Protein AF-I7GJX7-F1 (afdb_monomer_lite)

Foldseek 3Di:
DAKAKDQALPPDPDPQSLQKIWIADPVRDIDIDGDPDSVVSVVVRVVVVVVRVVVVDPDDDDPPVPPDPPPPPDPDPDDDDDDDDDDDPPDDPPDDDDDDDDDDDDDDDDDDDDPDDD

pLDDT: mean 72.46, std 19.11, range [38.81, 96.56]

Secondary structure (DSSP, 8-state):
---EEEE-TTS-SSTTGGGEEEEE-TTS-EEEEE-SSHHHHHHHHHHHHHHHHHHH-S-PPP-TT-S----TTS-----------------S--------------------------

InterPro domains:
  IPR001849 Pleckstrin homology domain [PS50003] (1-53)
  IPR011993 PH-like domain superfamily [G3DSA:2.30.29.30] (2-53)
  IPR037781 SKAP family [PTHR15129] (5-110)

Structure (mmCIF, N/CA/C/O backbone):
data_AF-I7GJX7-F1
#
_entry.id   AF-I7GJX7-F1
#
loop_
_atom_site.group_PDB
_atom_site.id
_atom_site.type_symbol
_atom_site.label_atom_id
_atom_site.label_alt_id
_atom_site.label_comp_id
_atom_site.label_asym_id
_atom_site.label_entity_id
_atom_site.label_seq_id
_atom_site.pdbx_PDB_ins_code
_atom_site.Cartn_x
_atom_site.Cartn_y
_atom_site.Cartn_z
_atom_site.occupancy
_atom_site.B_iso_or_equiv
_atom_site.auth_seq_id
_atom_site.auth_comp_id
_atom_site.auth_asym_id
_atom_site.auth_atom_id
_atom_site.pdbx_PDB_model_num
ATOM 1 N N . MET A 1 1 ? -9.189 -8.767 11.057 1.00 55.25 1 MET A N 1
ATOM 2 C CA . MET A 1 1 ? -8.444 -9.299 9.894 1.00 55.25 1 MET A CA 1
ATOM 3 C C . MET A 1 1 ? -7.511 -8.188 9.451 1.00 55.25 1 MET A C 1
ATOM 5 O O . MET A 1 1 ? -8.020 -7.111 9.185 1.00 55.25 1 MET A O 1
ATOM 9 N N . ALA A 1 2 ? -6.198 -8.418 9.472 1.00 72.38 2 ALA A N 1
ATOM 10 C CA . ALA A 1 2 ? -5.200 -7.361 9.309 1.00 72.38 2 ALA A CA 1
ATOM 11 C C . ALA A 1 2 ? -4.898 -7.086 7.830 1.00 72.38 2 ALA A C 1
ATOM 13 O O . ALA A 1 2 ? -4.687 -8.012 7.040 1.00 72.38 2 ALA A O 1
ATOM 14 N N . THR A 1 3 ? -4.886 -5.810 7.466 1.00 89.56 3 THR A N 1
ATOM 15 C CA . THR A 1 3 ? -4.263 -5.311 6.237 1.00 89.56 3 THR A CA 1
ATOM 16 C C . THR A 1 3 ? -2.748 -5.331 6.408 1.00 89.56 3 THR A C 1
ATOM 18 O O . THR A 1 3 ? -2.248 -4.923 7.449 1.00 89.56 3 THR A O 1
ATOM 21 N N . ALA A 1 4 ? -1.998 -5.767 5.399 1.00 91.75 4 ALA A N 1
ATOM 22 C CA . ALA A 1 4 ? -0.535 -5.776 5.464 1.00 91.75 4 ALA A CA 1
ATOM 23 C C . ALA A 1 4 ? 0.080 -5.229 4.179 1.00 91.75 4 ALA A C 1
ATOM 25 O O . ALA A 1 4 ? -0.488 -5.362 3.097 1.00 91.75 4 ALA A O 1
ATOM 26 N N . VAL A 1 5 ? 1.261 -4.634 4.304 1.00 94.81 5 VAL A N 1
ATOM 27 C CA . VAL A 1 5 ? 2.020 -4.058 3.193 1.00 94.81 5 VAL A CA 1
ATOM 28 C C . VAL A 1 5 ? 3.442 -4.618 3.190 1.00 94.81 5 VAL A C 1
ATOM 30 O O . VAL A 1 5 ? 4.048 -4.780 4.250 1.00 94.81 5 VAL A O 1
ATOM 33 N N . ARG A 1 6 ? 3.977 -4.963 2.011 1.00 94.12 6 ARG A N 1
ATOM 34 C CA . ARG A 1 6 ? 5.335 -5.519 1.873 1.00 94.12 6 ARG A CA 1
ATOM 35 C C . ARG A 1 6 ? 5.984 -5.219 0.525 1.00 94.12 6 ARG A C 1
ATOM 37 O O . ARG A 1 6 ? 5.299 -5.094 -0.488 1.00 94.12 6 ARG A O 1
ATOM 44 N N . MET A 1 7 ? 7.319 -5.192 0.512 1.00 94.75 7 MET A N 1
ATOM 45 C CA . MET A 1 7 ? 8.100 -5.235 -0.728 1.00 94.75 7 MET A CA 1
ATOM 46 C C . MET A 1 7 ? 7.887 -6.557 -1.452 1.00 94.75 7 MET A C 1
ATOM 48 O O . MET A 1 7 ? 7.872 -7.619 -0.827 1.00 94.75 7 MET A O 1
ATOM 52 N N . ASN A 1 8 ? 7.763 -6.494 -2.777 1.00 92.38 8 ASN A N 1
ATOM 53 C CA . ASN A 1 8 ? 7.678 -7.686 -3.602 1.00 92.38 8 ASN A CA 1
ATOM 54 C C . ASN A 1 8 ? 8.492 -7.524 -4.892 1.00 92.38 8 ASN A C 1
ATOM 56 O O . ASN A 1 8 ? 8.010 -7.052 -5.919 1.00 92.38 8 ASN A O 1
ATOM 60 N N . ASN A 1 9 ? 9.725 -8.023 -4.842 1.00 88.75 9 ASN A N 1
ATOM 61 C CA . ASN A 1 9 ? 10.660 -8.052 -5.967 1.00 88.75 9 ASN A CA 1
ATOM 62 C C . ASN A 1 9 ? 10.452 -9.241 -6.923 1.00 88.75 9 ASN A C 1
ATOM 64 O O . ASN A 1 9 ? 11.225 -9.428 -7.861 1.00 88.75 9 ASN A O 1
ATOM 68 N N . THR A 1 10 ? 9.410 -10.048 -6.709 1.00 88.19 10 THR A N 1
ATOM 69 C CA . THR A 1 10 ? 9.042 -11.156 -7.605 1.00 88.19 10 THR A CA 1
ATOM 70 C C . THR A 1 10 ? 7.972 -10.760 -8.621 1.00 88.19 10 THR A C 1
ATOM 72 O O . THR A 1 10 ? 7.726 -11.502 -9.571 1.00 88.19 10 THR A O 1
ATOM 75 N N . LEU A 1 11 ? 7.381 -9.566 -8.471 1.00 84.62 11 LEU A N 1
ATOM 76 C CA . LEU A 1 11 ? 6.338 -9.047 -9.363 1.00 84.62 11 LEU A CA 1
ATOM 77 C C . LEU A 1 11 ? 6.834 -8.822 -10.794 1.00 84.62 11 LEU A C 1
ATOM 79 O O . LEU A 1 11 ? 6.052 -8.890 -11.742 1.00 84.62 11 LEU A O 1
ATOM 83 N N . ARG A 1 12 ? 8.137 -8.571 -10.968 1.00 85.00 12 ARG A N 1
ATOM 84 C CA . ARG A 1 12 ? 8.761 -8.321 -12.270 1.00 85.00 12 ARG A CA 1
ATOM 85 C C . ARG A 1 12 ? 10.072 -9.082 -12.412 1.00 85.00 12 ARG A C 1
ATOM 87 O O . ARG A 1 12 ? 10.742 -9.401 -11.437 1.00 85.00 12 ARG A O 1
ATOM 94 N N . LYS A 1 13 ? 10.450 -9.333 -13.667 1.00 86.19 13 LYS A N 1
ATOM 95 C CA . LYS A 1 13 ? 11.735 -9.950 -14.045 1.00 86.19 13 LYS A CA 1
ATOM 96 C C . LYS A 1 13 ? 12.762 -8.941 -14.578 1.00 86.19 13 LYS A C 1
ATOM 98 O O . LYS A 1 13 ? 13.849 -9.344 -14.973 1.00 86.19 13 LYS A O 1
ATOM 103 N N . ASP A 1 14 ? 12.414 -7.657 -14.628 1.00 87.56 14 ASP A N 1
ATOM 104 C CA . ASP A 1 14 ? 13.283 -6.580 -15.108 1.00 87.56 14 ASP A CA 1
ATOM 105 C C . ASP A 1 14 ? 13.950 -5.817 -13.949 1.00 87.56 14 ASP A C 1
ATOM 107 O O . ASP A 1 14 ? 13.724 -6.105 -12.773 1.00 87.56 14 ASP A O 1
ATOM 111 N N . GLY A 1 15 ? 14.776 -4.821 -14.282 1.00 81.06 15 GLY A N 1
ATOM 112 C CA . GLY A 1 15 ? 15.454 -3.970 -13.299 1.00 81.06 15 GLY A CA 1
ATOM 113 C C . GLY A 1 15 ? 14.529 -3.072 -12.467 1.00 81.06 15 GLY A C 1
ATOM 114 O O . GLY A 1 15 ? 15.023 -2.353 -11.611 1.00 81.06 15 GLY A O 1
ATOM 115 N N . LYS A 1 16 ? 13.205 -3.091 -12.694 1.00 84.31 16 LYS A N 1
ATOM 116 C CA . LYS A 1 16 ? 12.218 -2.352 -11.887 1.00 84.31 16 LYS A CA 1
ATOM 117 C C . LYS A 1 16 ? 11.555 -3.220 -10.819 1.00 84.31 16 LYS A C 1
ATOM 119 O O . LYS A 1 16 ? 10.628 -2.762 -10.154 1.00 84.31 16 LYS A O 1
ATOM 124 N N . LYS A 1 17 ? 12.005 -4.465 -10.642 1.00 89.00 17 LYS A N 1
ATOM 125 C CA . LYS A 1 17 ? 11.498 -5.357 -9.593 1.00 89.00 17 LYS A CA 1
ATOM 126 C C . LYS A 1 17 ? 11.656 -4.762 -8.189 1.00 89.00 17 LYS A C 1
ATOM 128 O O . LYS A 1 17 ? 10.791 -4.966 -7.351 1.00 89.00 17 LYS A O 1
ATOM 133 N N . ASP A 1 18 ? 12.706 -3.975 -7.963 1.00 90.12 18 ASP A N 1
ATOM 134 C CA . ASP A 1 18 ? 12.984 -3.357 -6.663 1.00 90.12 18 ASP A CA 1
ATOM 135 C C . ASP A 1 18 ? 12.088 -2.131 -6.391 1.00 90.12 18 ASP A C 1
ATOM 137 O O . ASP A 1 18 ? 12.021 -1.653 -5.269 1.00 90.12 18 ASP A O 1
ATOM 141 N N . CYS A 1 19 ? 11.332 -1.657 -7.390 1.00 92.81 19 CYS A N 1
ATOM 142 C CA . CYS A 1 19 ? 10.323 -0.602 -7.232 1.00 92.81 19 CYS A CA 1
ATOM 143 C C . CYS A 1 19 ? 8.920 -1.153 -6.918 1.00 92.81 19 CYS A C 1
ATOM 145 O O . CYS A 1 19 ? 7.934 -0.419 -7.012 1.00 92.81 19 CYS A O 1
ATOM 147 N N . CYS A 1 20 ? 8.790 -2.458 -6.673 1.00 94.19 20 CYS A N 1
ATOM 148 C CA . CYS A 1 20 ? 7.501 -3.136 -6.616 1.00 94.19 20 CYS A CA 1
ATOM 149 C C . CYS A 1 20 ? 7.112 -3.510 -5.183 1.00 94.19 20 CYS A C 1
ATOM 151 O O . CYS A 1 20 ? 7.907 -4.058 -4.416 1.00 94.19 20 CYS A O 1
ATOM 153 N N . PHE A 1 21 ? 5.852 -3.266 -4.841 1.00 95.50 21 PHE A N 1
ATOM 154 C CA . PHE A 1 21 ? 5.294 -3.572 -3.529 1.00 95.50 21 PHE A CA 1
ATOM 155 C C . PHE A 1 21 ? 3.836 -3.988 -3.639 1.00 95.50 21 PHE A C 1
ATOM 157 O O . PHE A 1 21 ? 3.188 -3.789 -4.670 1.00 95.50 21 PHE A O 1
ATOM 164 N N . GLU A 1 22 ? 3.317 -4.589 -2.576 1.00 95.12 22 GLU A N 1
ATOM 165 C CA . GLU A 1 22 ? 1.933 -5.030 -2.539 1.00 95.12 22 GLU A CA 1
ATOM 166 C C . GLU A 1 22 ? 1.264 -4.798 -1.192 1.00 95.12 22 GLU A C 1
ATOM 168 O O . GLU A 1 22 ? 1.905 -4.800 -0.138 1.00 95.12 22 GLU A O 1
ATOM 173 N N . ILE A 1 23 ? -0.051 -4.617 -1.262 1.00 94.69 23 ILE A N 1
ATOM 174 C CA . ILE A 1 23 ? -0.940 -4.436 -0.122 1.00 94.69 23 ILE A CA 1
ATOM 175 C C . ILE A 1 23 ? -1.929 -5.598 -0.127 1.00 94.69 23 ILE A C 1
ATOM 177 O O . ILE A 1 23 ? -2.672 -5.786 -1.094 1.00 94.69 23 ILE A O 1
ATOM 181 N N . SER A 1 24 ? -1.941 -6.385 0.944 1.00 93.88 24 SER A N 1
ATOM 182 C CA . SER A 1 24 ? -2.919 -7.444 1.165 1.00 93.88 24 SER A CA 1
ATOM 183 C C . SER A 1 24 ? -4.059 -6.934 2.033 1.00 93.88 24 SER A C 1
ATOM 185 O O . SER A 1 24 ? -3.842 -6.502 3.166 1.00 93.88 24 SER A O 1
ATOM 187 N N . ALA A 1 25 ? -5.270 -7.020 1.502 1.00 91.69 25 ALA A N 1
ATOM 188 C CA . ALA A 1 25 ? -6.502 -6.708 2.199 1.00 91.69 25 ALA A CA 1
ATOM 189 C C . ALA A 1 25 ? -7.023 -7.925 2.993 1.00 91.69 25 ALA A C 1
ATOM 191 O O . ALA A 1 25 ? -6.713 -9.076 2.661 1.00 91.69 25 ALA A O 1
ATOM 192 N N . PRO A 1 26 ? -7.853 -7.698 4.026 1.00 89.25 26 PRO A N 1
ATOM 193 C CA . PRO A 1 26 ? -8.415 -8.758 4.867 1.00 89.25 26 PRO A CA 1
ATOM 194 C C . PRO A 1 26 ? -9.303 -9.744 4.101 1.00 89.25 26 PRO A C 1
ATOM 196 O O . PRO A 1 26 ? -9.459 -10.893 4.504 1.00 89.25 26 PRO A O 1
ATOM 199 N N . ASP A 1 27 ? -9.861 -9.321 2.970 1.00 91.50 27 ASP A N 1
ATOM 200 C CA . ASP A 1 27 ? -10.682 -10.136 2.078 1.00 91.50 27 ASP A CA 1
ATOM 201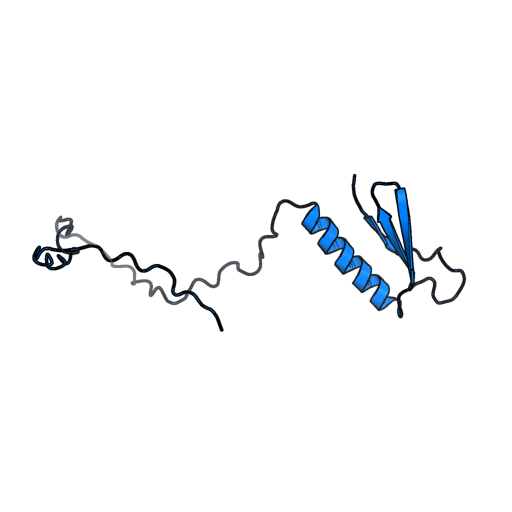 C C . ASP A 1 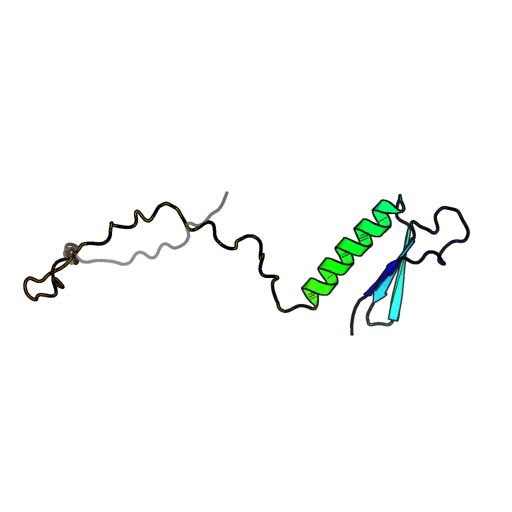27 ? -9.852 -10.952 1.068 1.00 91.50 27 ASP A C 1
ATOM 203 O O . ASP A 1 27 ? -10.381 -11.443 0.071 1.00 91.50 27 ASP A O 1
ATOM 207 N N . LYS A 1 28 ? -8.550 -11.123 1.342 1.00 85.69 28 LYS A N 1
ATOM 208 C CA . LYS A 1 28 ? -7.565 -11.840 0.518 1.00 85.69 28 LYS A CA 1
ATOM 209 C C . LYS A 1 28 ? -7.267 -11.181 -0.831 1.00 85.69 28 LYS A C 1
ATOM 211 O O . LYS A 1 28 ? -6.578 -11.790 -1.651 1.00 85.69 28 LYS A O 1
ATOM 216 N N . ARG A 1 29 ? -7.735 -9.954 -1.082 1.00 94.12 29 ARG A N 1
ATOM 217 C CA . ARG A 1 29 ? -7.306 -9.199 -2.265 1.00 94.12 29 ARG A CA 1
ATOM 218 C C . ARG A 1 29 ? -5.870 -8.734 -2.084 1.00 94.12 29 ARG A C 1
ATOM 220 O O . ARG A 1 29 ? -5.485 -8.283 -1.009 1.00 94.12 29 ARG A O 1
ATOM 227 N N . ILE A 1 30 ? -5.086 -8.837 -3.150 1.00 93.94 30 ILE A N 1
ATOM 228 C CA . ILE A 1 30 ? -3.715 -8.337 -3.196 1.00 93.94 30 ILE A CA 1
ATOM 229 C C . ILE A 1 30 ? -3.663 -7.267 -4.278 1.00 93.94 30 ILE A C 1
ATOM 231 O O . ILE A 1 30 ? -4.007 -7.530 -5.430 1.00 93.94 30 ILE A O 1
ATOM 235 N N . TYR A 1 31 ? -3.237 -6.071 -3.897 1.00 94.06 31 TYR A N 1
ATOM 236 C CA . TYR A 1 31 ? -3.023 -4.952 -4.804 1.00 94.06 31 TYR A CA 1
ATOM 237 C C . TYR A 1 31 ? -1.529 -4.786 -5.028 1.00 94.06 31 TYR A C 1
ATOM 239 O O . TYR A 1 31 ? -0.770 -4.700 -4.067 1.00 94.06 31 TYR A O 1
ATOM 247 N N . GLN A 1 32 ? -1.112 -4.764 -6.289 1.00 95.06 32 GLN A N 1
ATOM 248 C CA . GLN A 1 32 ? 0.291 -4.725 -6.687 1.00 95.06 32 GLN A CA 1
ATOM 249 C C . GLN A 1 32 ? 0.596 -3.388 -7.347 1.00 95.06 32 GLN A C 1
ATOM 251 O O . GLN A 1 32 ? -0.123 -2.956 -8.249 1.00 95.06 32 GLN A O 1
ATOM 256 N N . PHE A 1 33 ? 1.675 -2.752 -6.905 1.00 94.50 33 PHE A N 1
ATOM 257 C CA . PHE A 1 33 ? 2.074 -1.422 -7.340 1.00 94.50 33 PHE A CA 1
ATOM 258 C C . PHE A 1 33 ? 3.526 -1.425 -7.813 1.00 94.50 33 PHE A C 1
ATOM 260 O O . PHE A 1 33 ? 4.356 -2.221 -7.369 1.00 94.50 33 PHE A O 1
ATOM 267 N N . THR A 1 34 ? 3.840 -0.509 -8.726 1.00 94.44 34 THR A N 1
ATOM 268 C CA . THR A 1 34 ? 5.212 -0.202 -9.135 1.00 94.44 34 THR A CA 1
ATOM 269 C C . THR A 1 34 ? 5.424 1.295 -8.972 1.00 94.44 34 THR A C 1
ATOM 271 O O . THR A 1 34 ? 4.800 2.083 -9.681 1.00 94.44 34 THR A O 1
ATOM 274 N N . ALA A 1 35 ? 6.287 1.675 -8.036 1.00 95.00 35 ALA A N 1
ATOM 275 C CA . ALA A 1 35 ? 6.670 3.060 -7.812 1.00 95.00 35 ALA A CA 1
ATOM 276 C C . ALA A 1 35 ? 7.644 3.565 -8.893 1.00 95.00 35 ALA A C 1
ATOM 278 O O . ALA A 1 35 ? 8.161 2.794 -9.711 1.00 95.00 35 ALA A O 1
ATOM 279 N N . ALA A 1 36 ? 7.894 4.876 -8.905 1.00 93.19 36 ALA A N 1
ATOM 280 C CA . ALA A 1 36 ? 8.804 5.492 -9.867 1.00 93.19 36 ALA A CA 1
ATOM 281 C C . ALA A 1 36 ? 10.275 5.135 -9.590 1.00 93.19 36 ALA A C 1
ATOM 283 O O . ALA A 1 36 ? 11.052 4.983 -10.537 1.00 93.19 36 ALA A O 1
ATOM 284 N N . SER A 1 37 ? 10.638 4.923 -8.320 1.00 94.50 37 SER A N 1
ATOM 285 C CA . SER A 1 37 ? 11.972 4.506 -7.884 1.00 94.50 37 SER A CA 1
ATOM 286 C C . SER A 1 37 ? 11.909 3.430 -6.778 1.00 94.50 37 SER A C 1
ATOM 288 O O . SER A 1 37 ? 10.852 3.250 -6.166 1.00 94.50 37 SER A O 1
ATOM 290 N N . PRO A 1 38 ? 13.010 2.700 -6.501 1.00 92.31 38 PRO A N 1
ATOM 291 C CA . PRO A 1 38 ? 13.076 1.775 -5.365 1.00 92.31 38 PRO A CA 1
ATOM 292 C C . PRO A 1 38 ? 12.899 2.495 -4.025 1.00 92.31 38 PRO A C 1
ATOM 294 O O . PRO A 1 38 ? 12.194 2.010 -3.148 1.00 92.31 38 PRO A O 1
ATOM 297 N N . LYS A 1 39 ? 13.473 3.698 -3.905 1.00 94.69 39 LYS A N 1
ATOM 298 C CA . LYS A 1 39 ? 13.356 4.529 -2.706 1.00 94.69 39 LYS A CA 1
ATOM 299 C C . LYS A 1 39 ? 11.905 4.941 -2.455 1.00 94.69 39 LYS A C 1
ATOM 301 O O . LYS A 1 39 ? 11.416 4.808 -1.342 1.00 94.69 39 LYS A O 1
ATOM 306 N N . ASP A 1 40 ? 11.195 5.342 -3.507 1.00 95.88 40 ASP A N 1
ATOM 307 C CA . ASP A 1 40 ? 9.775 5.689 -3.416 1.00 95.88 40 ASP A CA 1
ATOM 308 C C . ASP A 1 40 ? 8.952 4.484 -2.938 1.00 95.88 40 ASP A C 1
ATOM 310 O O . ASP A 1 40 ? 8.029 4.638 -2.145 1.00 95.88 40 ASP A O 1
ATOM 314 N N . ALA A 1 41 ? 9.265 3.270 -3.412 1.00 94.88 41 ALA A N 1
ATOM 315 C CA . ALA A 1 41 ? 8.575 2.056 -2.973 1.00 94.88 41 ALA A CA 1
ATOM 316 C C . ALA A 1 41 ? 8.760 1.814 -1.467 1.00 94.88 41 ALA A C 1
ATOM 318 O O . ALA A 1 41 ? 7.801 1.473 -0.772 1.00 94.88 41 ALA A O 1
ATOM 319 N N . GLU A 1 42 ? 9.979 2.006 -0.962 1.00 94.44 42 GLU A N 1
ATOM 320 C CA . GLU A 1 42 ? 10.286 1.911 0.466 1.00 94.44 42 GLU A CA 1
ATOM 321 C C . GLU A 1 42 ? 9.525 2.963 1.278 1.00 94.44 42 GLU A C 1
ATOM 323 O O . GLU A 1 42 ? 8.894 2.605 2.273 1.00 94.44 42 GLU A O 1
ATOM 328 N N . GLU A 1 43 ? 9.515 4.222 0.828 1.00 96.56 43 GLU A N 1
ATOM 329 C CA . GLU A 1 43 ? 8.771 5.321 1.460 1.00 96.56 43 GLU A CA 1
ATOM 330 C C . GLU A 1 43 ? 7.270 5.010 1.531 1.00 96.56 43 GLU A C 1
ATOM 332 O O . GLU A 1 43 ? 6.663 5.108 2.600 1.00 96.56 43 GLU A O 1
ATOM 337 N N . TRP A 1 44 ? 6.678 4.537 0.428 1.00 95.88 44 TRP A N 1
ATOM 338 C CA . TRP A 1 44 ? 5.278 4.106 0.402 1.00 95.88 44 TRP A CA 1
ATOM 339 C C . TRP A 1 44 ? 4.994 3.029 1.442 1.00 95.88 44 TRP A C 1
ATOM 341 O O . TRP A 1 44 ? 3.983 3.086 2.139 1.00 95.88 44 TRP A O 1
ATOM 351 N N . VAL A 1 45 ? 5.875 2.040 1.569 1.00 94.94 45 VAL A N 1
ATOM 352 C CA . VAL A 1 45 ? 5.657 0.922 2.488 1.00 94.94 45 VAL A CA 1
ATOM 353 C C . VAL A 1 45 ? 5.907 1.289 3.936 1.00 94.94 45 VAL A C 1
ATOM 355 O O . VAL A 1 45 ? 5.177 0.797 4.790 1.00 94.94 45 VAL A O 1
ATOM 358 N N . GLN A 1 46 ? 6.854 2.175 4.228 1.00 94.75 46 GLN A N 1
ATOM 359 C CA . GLN A 1 46 ? 7.028 2.730 5.568 1.00 94.75 46 GLN A CA 1
ATOM 360 C C . GLN A 1 46 ? 5.802 3.541 5.989 1.00 94.75 46 GLN A C 1
ATOM 362 O O . GLN A 1 46 ? 5.244 3.278 7.053 1.00 94.75 46 GLN A O 1
ATOM 367 N N . GLN A 1 47 ? 5.328 4.444 5.126 1.00 94.56 47 GLN A N 1
ATOM 368 C CA . GLN A 1 47 ? 4.168 5.284 5.414 1.00 94.56 47 GLN A CA 1
ATOM 369 C C . GLN A 1 47 ? 2.900 4.451 5.606 1.00 94.56 47 GLN A C 1
ATOM 371 O O . GLN A 1 47 ? 2.175 4.623 6.583 1.00 94.56 47 GLN A O 1
ATOM 376 N N . LEU A 1 48 ? 2.639 3.509 4.697 1.00 94.25 48 LEU A N 1
ATOM 377 C CA . LEU A 1 48 ? 1.491 2.616 4.817 1.00 94.25 48 LEU A CA 1
ATOM 378 C C . LEU A 1 48 ? 1.604 1.750 6.069 1.00 94.25 48 LEU A C 1
ATOM 380 O O . LEU A 1 48 ? 0.620 1.588 6.775 1.00 94.25 48 LEU A O 1
ATOM 384 N N . LYS A 1 49 ? 2.787 1.215 6.382 1.00 91.62 49 LYS A N 1
ATOM 385 C CA . LYS A 1 49 ? 2.982 0.400 7.583 1.00 91.62 49 LYS A CA 1
ATOM 386 C C . LYS A 1 49 ? 2.724 1.201 8.856 1.00 91.62 49 LYS A C 1
ATOM 388 O O . LYS A 1 49 ? 2.099 0.658 9.757 1.00 91.62 49 LYS A O 1
ATOM 393 N N . PHE A 1 50 ? 3.159 2.459 8.905 1.00 90.31 50 PHE A N 1
ATOM 394 C CA . PHE A 1 50 ? 2.870 3.362 10.014 1.00 90.31 50 PHE A CA 1
ATOM 395 C C . PHE A 1 50 ? 1.363 3.567 10.179 1.00 90.31 50 PHE A C 1
ATOM 397 O O . PHE A 1 50 ? 0.830 3.273 11.239 1.00 90.31 50 PHE A O 1
ATOM 404 N N . VAL A 1 51 ? 0.658 3.956 9.111 1.00 90.75 51 VAL A N 1
ATOM 405 C CA . VAL A 1 51 ? -0.799 4.176 9.156 1.00 90.75 51 VAL A CA 1
ATOM 406 C C . VAL A 1 51 ? -1.550 2.898 9.535 1.00 90.75 51 VAL A C 1
ATOM 408 O O . VAL A 1 51 ? -2.487 2.940 10.322 1.00 90.75 51 VAL A O 1
ATOM 411 N N . LEU A 1 52 ? -1.142 1.745 9.001 1.00 89.31 52 LEU A N 1
ATOM 412 C CA . LEU A 1 52 ? -1.772 0.468 9.332 1.00 89.31 52 LEU A CA 1
ATOM 413 C C . LEU A 1 52 ? -1.553 0.077 10.797 1.00 89.31 52 LEU A C 1
ATOM 415 O O . LEU A 1 52 ? -2.470 -0.447 11.417 1.00 89.31 52 LEU A O 1
ATOM 419 N N . GLN A 1 53 ? -0.362 0.331 11.344 1.00 87.38 53 GLN A N 1
ATOM 420 C CA . GLN A 1 53 ? -0.075 0.098 12.759 1.00 87.38 53 GLN A CA 1
ATOM 421 C C . GLN A 1 53 ? -0.827 1.072 13.660 1.00 87.38 53 GLN A C 1
ATOM 423 O O . GLN A 1 53 ? -1.346 0.640 14.677 1.00 87.38 53 GLN A O 1
ATOM 428 N N . ASP A 1 54 ? -0.915 2.343 13.278 1.00 85.75 54 ASP A N 1
ATOM 429 C CA . ASP A 1 54 ? -1.656 3.376 14.005 1.00 85.75 54 ASP A CA 1
ATOM 430 C C . ASP A 1 54 ? -3.152 3.043 14.074 1.00 85.75 54 ASP A C 1
ATOM 432 O O . ASP A 1 54 ? -3.746 3.057 15.140 1.00 85.75 54 ASP A O 1
ATOM 436 N N . MET A 1 55 ? -3.748 2.594 12.966 1.00 83.94 55 MET A N 1
ATOM 437 C CA . MET A 1 55 ? -5.147 2.149 12.948 1.00 83.94 55 MET A CA 1
ATOM 438 C C . MET A 1 55 ? -5.403 0.853 13.736 1.00 83.94 55 MET A C 1
ATOM 440 O O . MET A 1 55 ? -6.543 0.590 14.118 1.00 83.94 55 MET A O 1
ATOM 444 N N . GLU A 1 56 ? -4.383 0.008 13.921 1.00 79.94 56 GLU A N 1
ATOM 445 C CA . GLU A 1 56 ? -4.457 -1.202 14.754 1.00 79.94 56 GLU A CA 1
ATOM 446 C C . GLU A 1 56 ? -4.060 -0.940 16.220 1.00 79.94 56 GLU A C 1
ATOM 448 O O . GLU A 1 56 ? -4.295 -1.799 17.072 1.00 79.94 56 GLU A O 1
ATOM 453 N N . SER A 1 57 ? -3.464 0.217 16.519 1.00 77.31 57 SER A N 1
ATOM 454 C CA . SER A 1 57 ? -2.983 0.605 17.843 1.00 77.31 57 SER A CA 1
ATOM 455 C C . SER A 1 57 ? -3.975 1.552 18.510 1.00 77.31 57 SER A C 1
ATOM 457 O O . SER A 1 57 ? -4.208 2.655 18.039 1.00 77.31 57 SER A O 1
ATOM 459 N N . ASP A 1 58 ? -4.491 1.176 19.678 1.00 70.25 58 ASP A N 1
ATOM 460 C CA . ASP A 1 58 ? -5.237 2.103 20.546 1.00 70.25 58 ASP A CA 1
ATOM 461 C C . ASP A 1 58 ? -4.300 2.971 21.421 1.00 70.25 58 ASP A C 1
ATOM 463 O O . ASP A 1 58 ? -4.751 3.669 22.330 1.00 70.25 58 ASP A O 1
ATOM 467 N N . ILE A 1 59 ? -2.981 2.891 21.205 1.00 70.94 59 ILE A N 1
ATOM 468 C CA . ILE A 1 59 ? -1.950 3.521 22.039 1.00 70.94 59 ILE A CA 1
ATOM 469 C C . ILE A 1 59 ? -1.203 4.565 21.208 1.00 70.94 59 ILE A C 1
ATOM 471 O O . ILE A 1 59 ? -0.541 4.222 20.225 1.00 70.94 59 ILE A O 1
ATOM 475 N N . ILE A 1 60 ? -1.279 5.825 21.643 1.00 73.06 60 ILE A N 1
ATOM 476 C CA . ILE A 1 60 ? -0.459 6.921 21.118 1.00 73.06 60 ILE A CA 1
ATOM 477 C C . ILE A 1 60 ? 0.973 6.724 21.641 1.00 73.06 60 ILE A C 1
ATOM 479 O O . ILE A 1 60 ? 1.142 6.566 22.854 1.00 73.06 60 ILE A O 1
ATOM 483 N N 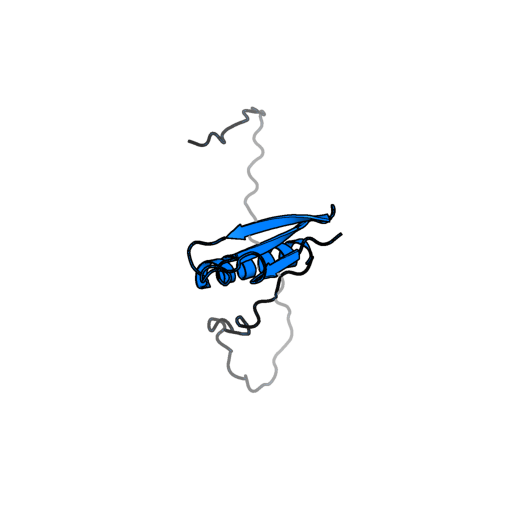. PRO A 1 61 ? 2.004 6.713 20.776 1.00 66.69 61 PRO A N 1
ATOM 484 C CA . PRO A 1 61 ? 3.388 6.649 21.228 1.00 66.69 61 PRO A CA 1
ATOM 485 C C . PRO A 1 61 ? 3.709 7.848 22.130 1.00 66.69 61 PRO A C 1
ATOM 487 O O . PRO A 1 61 ? 3.521 8.991 21.721 1.00 66.69 61 PRO A O 1
ATOM 490 N N . GLU A 1 62 ? 4.191 7.596 23.349 1.00 62.97 62 GLU A N 1
ATOM 491 C CA . GLU A 1 62 ? 4.772 8.652 24.183 1.00 62.97 62 GLU A CA 1
ATOM 492 C C . GLU A 1 62 ? 6.098 9.093 23.551 1.00 62.97 62 GLU A C 1
ATOM 494 O O . GLU A 1 62 ? 6.996 8.270 23.344 1.00 62.97 62 GLU A O 1
ATOM 499 N N . ASP A 1 63 ? 6.220 10.379 23.225 1.00 69.31 63 ASP A N 1
ATOM 500 C CA . ASP A 1 63 ? 7.454 10.946 22.687 1.00 69.31 63 ASP A CA 1
ATOM 501 C C . ASP A 1 63 ? 8.480 11.037 23.830 1.00 69.31 63 ASP A C 1
ATOM 503 O O . ASP A 1 63 ? 8.490 11.962 24.641 1.00 69.31 63 ASP A O 1
ATOM 507 N N . TYR A 1 64 ? 9.319 10.007 23.964 1.00 57.22 64 TYR A N 1
ATOM 508 C CA . TYR A 1 64 ? 10.291 9.882 25.059 1.00 57.22 64 TYR A CA 1
ATOM 509 C C . TYR A 1 64 ? 11.391 10.964 25.053 1.00 57.22 64 TYR A C 1
ATOM 511 O O . TYR A 1 64 ? 12.197 10.992 25.986 1.00 57.22 64 TYR A O 1
ATOM 519 N N . ASP A 1 65 ? 11.435 11.827 24.032 1.00 58.31 65 ASP A N 1
ATOM 520 C CA . ASP A 1 65 ? 12.386 12.942 23.909 1.00 58.31 65 ASP A CA 1
ATOM 521 C C . ASP A 1 65 ? 11.915 14.221 24.629 1.00 58.31 65 ASP A C 1
ATOM 523 O O . ASP A 1 65 ? 12.718 15.101 24.912 1.00 58.31 65 ASP A O 1
ATOM 527 N N . GLU A 1 66 ? 10.648 14.306 25.058 1.00 55.25 66 GLU A N 1
ATOM 528 C CA . GLU A 1 66 ? 10.156 15.410 25.905 1.00 55.25 66 GLU A CA 1
ATOM 529 C C . GLU A 1 66 ? 10.331 15.103 27.407 1.00 55.25 66 GLU A C 1
ATOM 531 O O . GLU A 1 66 ? 9.573 15.515 28.286 1.00 55.25 66 GLU A O 1
ATOM 536 N N . ARG A 1 67 ? 11.367 14.328 27.741 1.00 57.31 67 ARG A N 1
ATOM 537 C CA . ARG A 1 67 ? 11.768 14.044 29.122 1.00 57.31 67 ARG A CA 1
ATOM 538 C C . ARG A 1 67 ? 12.649 15.170 29.659 1.00 57.31 67 ARG A C 1
ATOM 540 O O . ARG A 1 67 ? 13.828 14.968 29.932 1.00 57.31 67 ARG A O 1
ATOM 547 N N . GLY A 1 68 ? 12.005 16.298 29.945 1.00 55.81 68 GLY A N 1
ATOM 548 C CA . GLY A 1 68 ? 12.395 17.136 31.076 1.00 55.81 68 GLY A CA 1
ATOM 549 C C . GLY A 1 68 ? 13.214 18.382 30.773 1.00 55.81 68 GLY A C 1
ATOM 550 O O . GLY A 1 68 ? 14.166 18.649 31.504 1.00 55.81 68 GLY A O 1
ATOM 551 N N . GLU A 1 69 ? 12.776 19.216 29.832 1.00 53.88 69 GLU A N 1
ATOM 552 C CA . GLU A 1 69 ? 13.000 20.653 30.011 1.00 53.88 69 GLU A CA 1
ATOM 553 C C . GLU A 1 69 ? 12.079 21.104 31.153 1.00 53.88 69 GLU A C 1
ATOM 555 O O . GLU A 1 69 ? 10.934 21.512 30.956 1.00 53.88 69 GLU A O 1
ATOM 560 N N . LEU A 1 70 ? 12.548 20.904 32.390 1.00 62.06 70 LEU A N 1
ATOM 561 C CA . LEU A 1 70 ? 11.956 21.515 33.570 1.00 62.06 70 LEU A CA 1
ATOM 562 C C . LEU A 1 70 ? 11.922 23.014 33.281 1.00 62.06 70 LEU A C 1
ATOM 564 O O . LEU A 1 70 ? 12.982 23.617 33.141 1.00 62.06 70 LEU A O 1
ATOM 568 N N . TYR A 1 71 ? 10.724 23.581 33.136 1.00 63.94 71 TYR A N 1
ATOM 569 C CA . TYR A 1 71 ? 10.549 25.020 32.982 1.00 63.94 71 TYR A CA 1
ATOM 570 C C . TYR A 1 71 ? 11.417 25.733 34.030 1.00 63.94 71 TYR A C 1
ATOM 572 O O . TYR A 1 71 ? 11.179 25.597 35.229 1.00 63.94 71 TYR A O 1
ATOM 580 N N . ASP A 1 72 ? 12.430 26.465 33.567 1.00 65.94 72 ASP A N 1
ATOM 581 C CA . ASP A 1 72 ? 13.394 27.223 34.385 1.00 65.94 72 ASP A CA 1
ATOM 582 C C . ASP A 1 72 ? 12.737 28.434 35.088 1.00 65.94 72 ASP A C 1
ATOM 584 O O . ASP A 1 72 ? 13.385 29.218 35.769 1.00 65.94 72 ASP A O 1
ATOM 588 N N . ASP A 1 73 ? 11.418 28.587 34.948 1.00 69.38 73 ASP A N 1
ATOM 589 C CA . ASP A 1 73 ? 10.639 29.711 35.471 1.00 69.38 73 ASP A CA 1
ATOM 590 C C . ASP A 1 73 ? 10.253 29.558 36.958 1.00 69.38 73 ASP A C 1
ATOM 592 O O . ASP A 1 73 ? 9.617 30.444 37.533 1.00 69.38 73 ASP A O 1
ATOM 596 N N . VAL A 1 74 ? 10.621 28.448 37.611 1.00 63.59 74 VAL A N 1
ATOM 597 C CA . VAL A 1 74 ? 10.469 28.266 39.065 1.00 63.59 74 VAL A CA 1
ATOM 598 C C . VAL A 1 74 ? 11.797 28.513 39.772 1.00 63.59 74 VAL A C 1
ATOM 600 O O . VAL A 1 74 ? 12.570 27.597 40.045 1.00 63.59 74 VAL A O 1
ATOM 603 N N . ASP A 1 75 ? 12.029 29.780 40.112 1.00 61.12 75 ASP A N 1
ATOM 604 C CA . ASP A 1 75 ? 13.092 30.234 41.010 1.00 61.12 75 ASP A CA 1
ATOM 605 C C . ASP A 1 75 ? 13.017 29.427 42.326 1.00 61.12 75 ASP A C 1
ATOM 607 O O . ASP A 1 75 ? 12.111 29.612 43.142 1.00 61.12 75 ASP A O 1
ATOM 611 N N . HIS A 1 76 ? 13.919 28.462 42.525 1.00 60.75 76 HIS A N 1
ATOM 612 C CA . HIS A 1 76 ? 13.973 27.659 43.747 1.00 60.75 76 HIS A CA 1
ATOM 613 C C . HIS A 1 76 ? 14.483 28.534 44.909 1.00 60.75 76 HIS A C 1
ATOM 615 O O . HIS A 1 76 ? 15.671 28.874 44.927 1.00 60.75 76 HIS A O 1
ATOM 621 N N . PRO A 1 77 ? 13.662 28.880 45.925 1.00 58.16 77 PRO A N 1
ATOM 622 C CA . PRO A 1 77 ? 14.164 29.628 47.067 1.00 58.16 77 PRO A CA 1
ATOM 623 C C . PRO A 1 77 ? 15.178 28.773 47.842 1.00 58.16 77 PRO A C 1
ATOM 625 O O . PRO A 1 77 ? 14.923 27.620 48.195 1.00 58.16 77 PRO A O 1
ATOM 628 N N . LEU A 1 78 ? 16.350 29.367 48.081 1.00 53.47 78 LEU A N 1
ATOM 629 C CA . LEU A 1 78 ? 17.491 28.804 48.810 1.00 53.47 78 LEU A CA 1
ATOM 630 C C . LEU A 1 78 ? 17.073 28.151 50.145 1.00 53.47 78 LEU A C 1
ATOM 632 O O . LEU A 1 78 ? 16.127 28.620 50.782 1.00 53.47 78 LEU A O 1
ATOM 636 N N . PRO A 1 79 ? 17.793 27.116 50.627 1.00 49.41 79 PRO A N 1
ATOM 637 C CA . PRO A 1 79 ? 17.416 26.400 51.838 1.00 49.41 79 PRO A CA 1
ATOM 638 C C . PRO A 1 79 ? 17.521 27.330 53.049 1.00 49.41 79 PRO A C 1
ATOM 640 O O . PRO A 1 79 ? 18.610 27.671 53.516 1.00 49.41 79 PRO A O 1
ATOM 643 N N . ILE A 1 80 ? 16.362 27.740 53.560 1.00 52.06 80 ILE A N 1
ATOM 644 C CA . ILE A 1 80 ? 16.236 28.503 54.796 1.00 52.06 80 ILE A CA 1
ATOM 645 C C . ILE A 1 80 ? 16.689 27.588 55.937 1.00 52.06 80 ILE A C 1
ATOM 647 O O . ILE A 1 80 ? 16.046 26.596 56.274 1.00 52.06 80 ILE A O 1
ATOM 651 N N . SER A 1 81 ? 17.832 27.917 56.529 1.00 47.72 81 SER A N 1
ATOM 652 C CA . SER A 1 81 ? 18.257 27.387 57.820 1.00 47.72 81 SER A CA 1
ATOM 653 C C . SER A 1 81 ? 17.273 27.870 58.901 1.00 47.72 81 SER A C 1
ATOM 655 O O . SER A 1 81 ? 17.293 29.038 59.272 1.00 47.72 81 SER A O 1
ATOM 657 N N . ASN A 1 82 ? 16.404 26.976 59.382 1.00 43.12 82 ASN A N 1
ATOM 658 C CA . ASN A 1 82 ? 15.438 27.146 60.495 1.00 43.12 82 ASN A CA 1
ATOM 659 C C . ASN A 1 82 ? 16.095 27.660 61.818 1.00 43.12 82 ASN A C 1
ATOM 661 O O . ASN A 1 82 ? 17.318 27.517 61.924 1.00 43.12 82 ASN A O 1
ATOM 665 N N . PRO A 1 83 ? 15.364 28.135 62.881 1.00 47.50 83 PRO A N 1
ATOM 666 C CA . PRO A 1 83 ? 13.990 27.748 63.292 1.00 47.50 83 PRO A CA 1
ATOM 667 C C . PRO A 1 83 ? 13.130 28.871 63.988 1.00 47.50 83 PRO A C 1
ATOM 669 O O . PRO A 1 83 ? 13.412 30.050 63.811 1.00 47.50 83 PRO A O 1
ATOM 672 N N . PRO A 1 84 ? 12.071 28.546 64.771 1.00 52.53 84 PRO A N 1
ATOM 673 C CA . PRO A 1 84 ? 10.645 28.588 64.422 1.00 52.53 84 PRO A CA 1
ATOM 674 C C . PRO A 1 84 ? 9.893 29.796 65.029 1.00 52.53 84 PRO A C 1
ATOM 676 O O . PRO A 1 84 ? 10.186 30.226 66.146 1.00 52.53 84 PRO A O 1
ATOM 679 N N . THR A 1 85 ? 8.849 30.320 64.381 1.00 39.28 85 THR A N 1
ATOM 680 C CA . THR A 1 85 ? 7.931 31.246 65.075 1.00 39.28 85 THR A CA 1
ATOM 681 C C . THR A 1 85 ? 6.492 31.088 64.592 1.00 39.28 85 THR A C 1
ATOM 683 O O . THR A 1 85 ? 6.190 31.301 63.428 1.00 39.28 85 THR A O 1
ATOM 686 N N . SER A 1 86 ? 5.662 30.635 65.536 1.00 43.94 86 SER A N 1
ATOM 687 C CA . SER A 1 86 ? 4.197 30.685 65.633 1.00 43.94 86 SER A CA 1
ATOM 688 C C . SER A 1 86 ? 3.341 30.549 64.365 1.00 43.94 86 SER A C 1
ATOM 690 O O . SER A 1 86 ? 3.208 31.475 63.578 1.00 43.94 86 SER A O 1
ATOM 692 N N . SER A 1 87 ? 2.634 29.419 64.301 1.00 53.44 87 SER A N 1
ATOM 693 C CA . SER A 1 87 ? 1.174 29.330 64.158 1.00 53.44 87 SER A CA 1
ATOM 694 C C . SER A 1 87 ? 0.439 30.529 63.539 1.00 53.44 87 SER A C 1
ATOM 696 O O . SER A 1 87 ? 0.194 31.496 64.252 1.00 53.44 87 SER A O 1
ATOM 698 N N . GLN A 1 88 ? -0.034 30.387 62.295 1.00 48.66 88 GLN A N 1
ATOM 699 C CA . GLN A 1 88 ? -1.430 30.638 61.884 1.00 48.66 88 GLN A CA 1
ATOM 700 C C . GLN A 1 88 ? -1.626 30.318 60.384 1.00 48.66 88 GLN A C 1
ATOM 702 O O . GLN A 1 88 ? -0.776 30.699 59.582 1.00 48.66 88 GLN A O 1
ATOM 707 N N . PRO A 1 89 ? -2.707 29.617 59.981 1.00 51.53 89 PRO A N 1
ATOM 708 C CA . PRO A 1 89 ? -3.149 29.626 58.591 1.00 51.53 89 PRO A CA 1
ATOM 709 C C . PRO A 1 89 ? -3.714 31.018 58.285 1.00 51.53 89 PRO A C 1
ATOM 711 O O . PRO A 1 89 ? -4.626 31.474 58.969 1.00 51.53 89 PRO A O 1
ATOM 714 N N . ILE A 1 90 ? -3.143 31.711 57.302 1.00 54.94 90 ILE A N 1
ATOM 715 C CA . ILE A 1 90 ? -3.752 32.912 56.726 1.00 54.94 90 ILE A CA 1
ATOM 716 C C . ILE A 1 90 ? -4.638 32.389 55.596 1.00 54.94 90 ILE A C 1
ATOM 718 O O . ILE A 1 90 ? -4.179 32.195 54.475 1.00 54.94 90 ILE A O 1
ATOM 722 N N . ASP A 1 91 ? -5.863 32.023 55.946 1.00 59.75 91 ASP A N 1
ATOM 723 C CA . ASP A 1 91 ? -6.875 31.480 55.041 1.00 59.75 91 ASP A CA 1
ATOM 724 C C . ASP A 1 91 ? -8.143 32.311 55.205 1.00 59.75 91 ASP A C 1
ATOM 726 O O . ASP A 1 91 ? -9.090 31.805 55.777 1.00 59.75 91 ASP A O 1
ATOM 730 N N . ASP A 1 92 ? -8.119 33.601 54.833 1.00 61.22 92 ASP A N 1
ATOM 731 C CA . ASP A 1 92 ? -9.323 34.461 54.876 1.00 61.22 92 ASP A CA 1
ATOM 732 C C . ASP A 1 92 ? -9.252 35.761 54.016 1.00 61.22 92 ASP A C 1
ATOM 734 O O . ASP A 1 92 ? -10.087 36.644 54.186 1.00 61.22 92 ASP A O 1
ATOM 738 N N . GLU A 1 93 ? -8.312 35.937 53.069 1.00 62.06 93 GLU A N 1
ATOM 739 C CA . GLU A 1 93 ? -8.176 37.220 52.316 1.00 62.06 93 GLU A CA 1
ATOM 740 C C . GLU A 1 93 ? -8.119 37.119 50.774 1.00 62.06 93 GLU A C 1
ATOM 742 O O . GLU A 1 93 ? -7.778 38.094 50.109 1.00 62.06 93 GLU A O 1
ATOM 747 N N . ILE A 1 94 ? -8.479 35.989 50.154 1.00 70.69 94 ILE A N 1
ATOM 748 C CA . ILE A 1 94 ? -8.548 35.903 48.676 1.00 70.69 94 ILE A CA 1
ATOM 749 C C . ILE A 1 94 ? -9.970 35.575 48.227 1.00 70.69 94 ILE A C 1
ATOM 751 O O . ILE A 1 94 ? -10.242 34.518 47.666 1.00 70.69 94 ILE A O 1
ATOM 755 N N . TYR A 1 95 ? -10.888 36.504 48.474 1.00 70.50 95 TYR A N 1
ATOM 756 C CA . TYR A 1 95 ? -12.122 36.597 47.702 1.00 70.50 95 TYR A CA 1
ATOM 757 C C . TYR A 1 95 ? -12.449 38.076 47.492 1.00 70.50 95 TYR A C 1
ATOM 759 O O . TYR A 1 95 ? -12.764 38.787 48.442 1.00 70.50 95 TYR A O 1
ATOM 767 N N . GLU A 1 96 ? -12.341 38.550 46.249 1.00 71.94 96 GLU A N 1
ATOM 768 C CA . GLU A 1 96 ? -12.946 39.825 45.862 1.00 71.94 96 GLU A CA 1
ATOM 769 C C . GLU A 1 96 ? -14.446 39.598 45.651 1.00 71.94 96 GLU A C 1
ATOM 771 O O . GLU A 1 96 ? -14.862 38.762 44.845 1.00 71.94 96 GLU A O 1
ATOM 776 N N . GLU A 1 97 ? -15.260 40.331 46.403 1.00 73.69 97 GLU A N 1
ATOM 777 C CA . GLU A 1 97 ? -16.713 40.342 46.276 1.00 73.69 97 GLU A CA 1
ATOM 778 C C . GLU A 1 97 ? -17.093 41.171 45.036 1.00 73.69 97 GLU A C 1
ATOM 780 O O . GLU A 1 97 ? -16.828 42.374 44.965 1.00 73.69 97 GLU A O 1
ATOM 785 N N . LEU A 1 98 ? -17.665 40.516 44.020 1.00 71.31 98 LEU A N 1
ATOM 786 C CA . LEU A 1 98 ? -18.234 41.199 42.854 1.00 71.31 98 LEU A CA 1
ATOM 787 C C . LEU A 1 98 ? -19.431 42.046 43.318 1.00 71.31 98 LEU A C 1
ATOM 789 O O . LEU A 1 98 ? -20.245 41.539 44.089 1.00 71.31 98 LEU A O 1
ATOM 793 N N . PRO A 1 99 ? -19.581 43.304 42.863 1.00 64.50 99 PRO A N 1
ATOM 794 C CA . PRO A 1 99 ? -20.728 44.117 43.245 1.00 64.50 99 PRO A CA 1
ATOM 795 C C . PRO A 1 99 ? -22.024 43.437 42.791 1.00 64.50 99 PRO 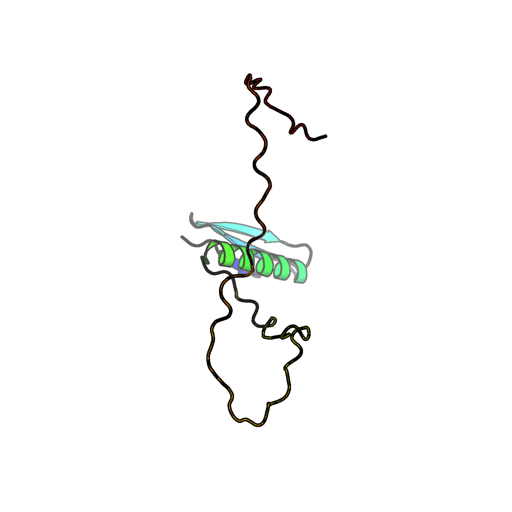A C 1
ATOM 797 O O . PRO A 1 99 ? -22.141 43.033 41.633 1.00 64.50 99 PRO A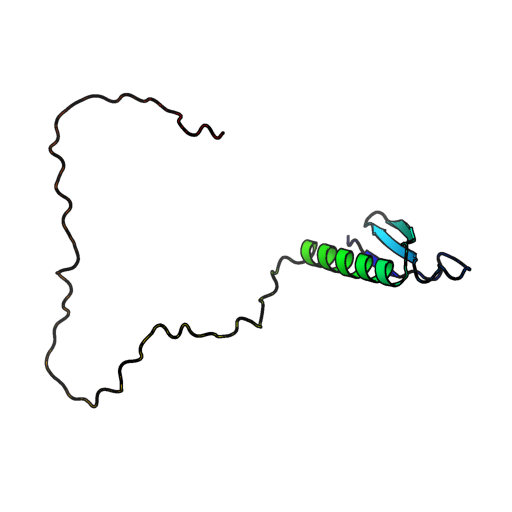 O 1
ATOM 800 N N . GLU A 1 100 ? -22.992 43.319 43.701 1.00 58.34 100 GLU A N 1
ATOM 801 C CA . GLU A 1 100 ? -24.347 42.888 43.359 1.00 58.34 100 GLU A CA 1
ATOM 802 C C . GLU A 1 100 ? -24.933 43.917 42.379 1.00 58.34 100 GLU A C 1
ATOM 804 O O . GLU A 1 100 ? -25.158 45.074 42.741 1.00 58.34 100 GLU A O 1
ATOM 809 N N . GLU A 1 101 ? -25.118 43.527 41.113 1.00 56.31 101 GLU A N 1
ATOM 810 C CA . GLU A 1 101 ? -25.875 44.340 40.162 1.00 56.31 101 GLU A CA 1
ATOM 811 C C . GLU A 1 101 ? -27.294 44.503 40.721 1.00 56.31 101 GLU A C 1
ATOM 813 O O . GLU A 1 101 ? -28.002 43.515 40.927 1.00 56.31 101 GLU A O 1
ATOM 818 N N . GLU A 1 102 ? -27.680 45.752 41.011 1.00 52.00 102 GLU A N 1
ATOM 819 C CA . GLU A 1 102 ? -29.026 46.107 41.452 1.00 52.00 102 GLU A CA 1
ATOM 820 C C . GLU A 1 102 ? -30.062 45.447 40.537 1.00 52.00 102 GLU A C 1
ATOM 822 O O . GLU A 1 102 ? -30.074 45.635 39.318 1.00 52.00 102 GLU A O 1
ATOM 827 N N . GLU A 1 103 ? -30.950 44.673 41.153 1.00 52.72 103 GLU A N 1
ATOM 828 C CA . GLU A 1 103 ? -32.141 44.119 40.535 1.00 52.72 103 GLU A CA 1
ATOM 829 C C . GLU A 1 103 ? -33.055 45.269 40.073 1.00 52.72 103 GLU A C 1
ATOM 831 O O . GLU A 1 103 ? -33.942 45.699 40.808 1.00 52.72 103 GLU A O 1
ATOM 836 N N . ASP A 1 104 ? -32.859 45.767 38.845 1.00 43.19 104 ASP A N 1
ATOM 837 C CA . ASP A 1 104 ? -33.876 46.543 38.131 1.00 43.19 104 ASP A CA 1
ATOM 838 C C . ASP A 1 104 ? -34.417 45.781 36.912 1.00 43.19 104 ASP A C 1
ATOM 840 O O . ASP A 1 104 ? -33.879 45.751 35.808 1.00 43.19 104 ASP A O 1
ATOM 844 N N . SER A 1 105 ? -35.502 45.079 37.207 1.00 45.28 105 SER A N 1
ATOM 845 C CA . SER A 1 105 ? -36.657 44.739 36.379 1.00 45.28 105 SER A CA 1
ATOM 846 C C . SER A 1 105 ? -36.642 44.935 34.831 1.00 45.28 105 SER A C 1
ATOM 848 O O . SER A 1 105 ? -36.762 46.034 34.300 1.00 45.28 105 SER A O 1
ATOM 850 N N . ALA A 1 106 ? -36.800 43.784 34.141 1.00 38.81 106 ALA A N 1
ATOM 851 C CA . ALA A 1 106 ? -37.546 43.518 32.881 1.00 38.81 106 ALA A CA 1
ATOM 852 C C . ALA A 1 106 ? -36.886 43.733 31.488 1.00 38.81 106 ALA A C 1
ATOM 854 O O . ALA A 1 106 ? -36.043 44.600 31.303 1.00 38.81 106 ALA A O 1
ATOM 855 N N . PRO A 1 107 ? -37.409 43.084 30.416 1.00 45.78 107 PRO A N 1
ATOM 856 C CA . PRO A 1 107 ? -37.749 41.672 30.234 1.00 45.78 107 PRO A CA 1
ATOM 857 C C . PRO A 1 107 ? -36.845 40.994 29.176 1.00 45.78 107 PRO A C 1
ATOM 859 O O . PRO A 1 107 ? -36.242 41.635 28.318 1.00 45.78 107 PRO A O 1
ATOM 862 N N . VAL A 1 108 ? -36.832 39.658 29.194 1.00 51.59 108 VAL A N 1
ATOM 863 C CA . VAL A 1 108 ? -36.191 38.786 28.196 1.00 51.59 108 VAL A CA 1
ATOM 864 C C . VAL A 1 108 ? -36.506 39.236 26.757 1.00 51.59 108 VAL A C 1
ATOM 866 O O . VAL A 1 108 ? -37.657 39.224 26.317 1.00 51.59 108 VAL A O 1
ATOM 869 N N . LYS A 1 109 ? -35.468 39.581 25.990 1.00 41.91 109 LYS A N 1
ATOM 870 C CA . LYS A 1 109 ? -35.482 39.475 24.529 1.00 41.91 109 LYS A CA 1
ATOM 871 C C . LYS A 1 109 ? -34.476 38.413 24.133 1.00 41.91 109 LYS A C 1
ATOM 873 O O . LYS A 1 109 ? -33.269 38.623 24.154 1.00 41.91 109 LYS A O 1
ATOM 878 N N . VAL A 1 110 ? -35.014 37.244 23.807 1.00 53.09 110 VAL A N 1
ATOM 879 C CA . VAL A 1 110 ? -34.277 36.199 23.113 1.00 53.09 110 VAL A CA 1
ATOM 880 C C . VAL A 1 110 ? -34.040 36.695 21.685 1.00 53.09 110 VAL A C 1
ATOM 882 O O . VAL A 1 110 ? -34.970 36.794 20.894 1.00 53.09 110 VAL A O 1
ATOM 885 N N . GLU A 1 111 ? -32.808 37.054 21.352 1.00 42.06 111 GLU A N 1
ATOM 886 C CA . GLU A 1 111 ? -32.373 37.138 19.958 1.00 42.06 111 GLU A CA 1
ATOM 887 C C . GLU A 1 111 ? -31.111 36.296 19.838 1.00 42.06 111 GLU A C 1
ATOM 889 O O . GLU A 1 111 ? -30.011 36.671 20.236 1.00 42.06 111 GLU A O 1
ATOM 894 N N . GLY A 1 112 ? -31.341 35.063 19.390 1.00 47.94 112 GLY A N 1
ATOM 895 C CA . GLY A 1 112 ? -30.292 34.129 19.055 1.00 47.94 112 GLY A CA 1
ATOM 896 C C . GLY A 1 112 ? -29.515 34.563 17.818 1.00 47.94 112 GLY A C 1
ATOM 897 O O . GLY A 1 112 ? -29.963 35.374 17.009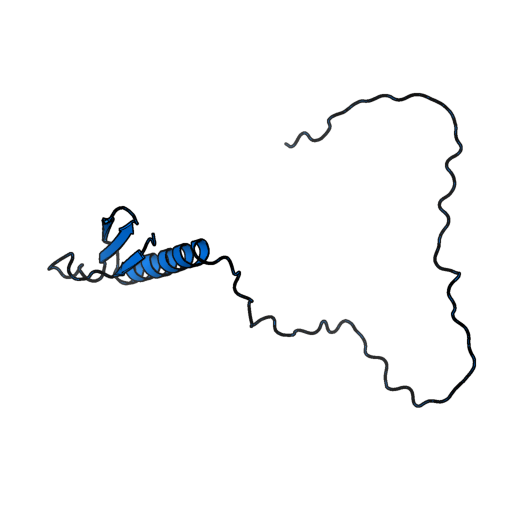 1.00 47.94 112 GLY A O 1
ATOM 898 N N . SER A 1 113 ? -28.379 33.889 17.663 1.00 49.03 113 SER A N 1
ATOM 899 C CA . SER A 1 113 ? -27.646 33.734 16.408 1.00 49.03 113 SER A CA 1
ATOM 900 C C . SER A 1 113 ? -26.795 34.929 15.979 1.00 49.03 113 SER A C 1
ATOM 902 O O . SER A 1 113 ? -27.123 35.652 15.044 1.00 49.03 113 SER A O 1
ATOM 904 N N . HIS A 1 114 ? -25.592 35.015 16.550 1.00 47.41 114 HIS A N 1
ATOM 905 C CA . HIS A 1 114 ? -24.458 35.599 15.837 1.00 47.41 114 HIS A CA 1
ATOM 906 C C . HIS A 1 114 ? -23.187 34.757 16.002 1.00 47.41 114 HIS A C 1
ATOM 908 O O . HIS A 1 114 ? -22.233 35.142 16.663 1.00 47.41 114 HIS A O 1
ATOM 914 N N . TRP A 1 115 ? -23.181 33.594 15.356 1.00 43.78 115 TRP A N 1
ATOM 915 C CA . TRP A 1 115 ? -21.960 33.077 14.744 1.00 43.78 115 TRP A CA 1
ATOM 916 C C . TRP A 1 115 ? -22.269 32.906 13.264 1.00 43.78 115 TRP A C 1
ATOM 918 O O . TRP A 1 115 ? -22.709 31.849 12.821 1.00 43.78 115 TRP A O 1
ATOM 928 N N . LEU A 1 116 ? -22.118 33.988 12.506 1.00 49.00 116 LEU A N 1
ATOM 929 C CA . LEU A 1 116 ? -21.918 33.876 11.072 1.00 49.00 116 LEU A CA 1
ATOM 930 C C . LEU A 1 116 ? -20.436 34.100 10.836 1.00 49.00 116 LEU A C 1
ATOM 932 O O . LEU A 1 116 ? -19.932 35.211 10.967 1.00 49.00 116 LEU A O 1
ATOM 936 N N . GLY A 1 117 ? -19.757 33.000 10.532 1.00 47.22 117 GLY A N 1
ATOM 937 C CA . GLY A 1 117 ? -18.480 33.069 9.855 1.00 47.22 117 GLY A CA 1
ATOM 938 C C . GLY A 1 117 ? -18.655 33.710 8.481 1.00 47.22 117 GLY A C 1
ATOM 939 O O . GLY A 1 117 ? -19.602 33.397 7.753 1.00 47.22 117 GLY A O 1
ATOM 940 N N . ALA A 1 118 ? -17.712 34.583 8.156 1.00 42.75 118 ALA A N 1
ATOM 941 C CA . ALA A 1 118 ? -17.189 34.823 6.821 1.00 42.75 118 ALA A CA 1
ATOM 942 C C . ALA A 1 118 ? -15.730 35.258 6.985 1.00 42.75 118 ALA A C 1
ATOM 944 O O . ALA A 1 118 ? -15.492 36.159 7.821 1.00 42.75 118 ALA A O 1
#

Organism: Macaca fascicularis (NCBI:txid9541)

Sequence (118 aa):
MATAVRMNNTLRKDGKKDCCFEISAPDKRIYQFTAASPKDAEEWVQQLKFVLQDMESDIIPEDYDERGELYDDVDHPLPISNPPTSSQPIDDEIYEELPEEEEDSAPVKVEGSHWLGA

Radius of gyration: 32.91 Å; chains: 1; bounding box: 56×58×81 Å